Protein AF-B8IVP2-F1 (afdb_monomer)

Organism: Methylobacterium nodulans (strain LMG 21967 / CNCM I-2342 / ORS 2060) (NCBI:txid460265)

Secondary structure (DSSP, 8-state):
-PPPPPHHHHHHHHHHHHHHH----SBS-HHHHHHHHHHHHHHHHTT---HHHHHHHHHHHHHHS--BSS-HHHHHHHHHHHHHHHTTEEE-S-HHHHHHHHHHHHHT-S-HHHHHHHHHHSEEE-

pLDDT: mean 97.11, std 1.97, range [83.75, 98.75]

Foldseek 3Di:
DFDADDLVVLLVQQVVLCVVPNDDWDFPAPVLSVCLRCQLVVVVVVPDPQLLLSLLSNLLSQLASVRTPDCSLVSSLVNSQVRQVSRQKHFQDDPVVSVVVSVCSNVVVDDSVNSSVVRVVGMDGD

Mean predicted aligned error: 2.23 Å

Sequence (126 aa):
MPIWIIKEVVLAVHDEQLAEHGGSSGVRDEGALDSALARPQNKEAYGCTDIMELAAAYAFGVARNHPFIDGNKRTSFVVTLLFLHMNGFVLTAPQSDRVTTWLSIAAGEMDEAAIAAWLRANTRPI

Solvent-accessible surface area (backbone atoms only — not comparable to full-atom values): 6631 Å² total; per-residue (Å²): 132,85,57,78,85,54,69,68,58,53,51,51,46,37,54,52,53,31,74,77,70,54,74,52,81,56,74,64,32,68,68,38,40,53,51,17,66,44,45,27,55,52,42,39,78,73,69,54,80,54,65,42,51,36,33,17,31,34,30,45,25,32,26,62,52,45,19,31,68,40,57,26,56,60,31,15,50,52,54,26,53,49,41,35,44,69,62,48,29,42,79,68,58,55,69,70,55,52,54,53,51,49,49,36,41,49,75,61,78,41,55,49,67,56,40,16,53,51,43,58,76,31,44,44,76,109

Structure (mmCIF, N/CA/C/O backbone):
data_AF-B8IVP2-F1
#
_entry.id   AF-B8IVP2-F1
#
loop_
_atom_site.group_PDB
_atom_site.id
_atom_site.type_symbol
_atom_site.label_atom_id
_atom_site.label_alt_id
_atom_site.label_comp_id
_atom_site.label_asym_id
_atom_site.label_entity_id
_atom_site.label_seq_id
_atom_site.pdbx_PDB_ins_code
_atom_site.Cartn_x
_atom_site.Cartn_y
_atom_site.Cartn_z
_atom_site.occupancy
_atom_site.B_iso_or_equiv
_atom_site.auth_seq_id
_atom_site.auth_comp_id
_atom_site.auth_asym_id
_atom_site.auth_atom_id
_atom_site.pdbx_PDB_model_num
ATOM 1 N N . MET A 1 1 ? -11.072 -7.337 13.088 1.00 83.75 1 MET A N 1
ATOM 2 C CA . MET A 1 1 ? -9.762 -7.755 12.554 1.00 83.75 1 MET A CA 1
ATOM 3 C C . MET A 1 1 ? -9.686 -7.292 11.114 1.00 83.75 1 MET A C 1
ATOM 5 O O . MET A 1 1 ? -10.716 -7.396 10.448 1.00 83.75 1 MET A O 1
ATOM 9 N N . PRO A 1 2 ? -8.546 -6.751 10.661 1.00 94.75 2 PRO A N 1
ATOM 10 C CA . PRO A 1 2 ? -8.395 -6.318 9.280 1.00 94.75 2 PRO A CA 1
ATOM 11 C C . PRO A 1 2 ? -8.546 -7.485 8.302 1.00 94.75 2 PRO A C 1
ATOM 13 O O . PRO A 1 2 ? -8.139 -8.609 8.599 1.00 94.75 2 PRO A O 1
ATOM 16 N N . ILE A 1 3 ? -9.114 -7.216 7.130 1.00 97.50 3 ILE A N 1
ATOM 17 C CA . ILE A 1 3 ? -9.125 -8.168 6.021 1.00 97.50 3 ILE A CA 1
ATOM 18 C C . ILE A 1 3 ? -7.852 -7.952 5.204 1.00 97.50 3 ILE A C 1
ATOM 20 O O . ILE A 1 3 ? -7.622 -6.863 4.675 1.00 97.50 3 ILE A O 1
ATOM 24 N N . TRP A 1 4 ? -7.014 -8.985 5.139 1.00 97.75 4 TRP A N 1
ATOM 25 C CA . TRP A 1 4 ? -5.702 -8.930 4.499 1.00 97.75 4 TRP A CA 1
ATOM 26 C C . TRP A 1 4 ? -5.763 -9.284 3.016 1.00 97.75 4 TRP A C 1
ATOM 28 O O . TRP A 1 4 ? -6.522 -10.162 2.605 1.00 97.75 4 TRP A O 1
ATOM 38 N N . ILE A 1 5 ? -4.909 -8.635 2.224 1.00 97.12 5 ILE A N 1
ATOM 39 C CA . ILE A 1 5 ? -4.716 -8.985 0.816 1.00 97.12 5 ILE A CA 1
ATOM 40 C C . ILE A 1 5 ? -3.693 -10.116 0.739 1.00 97.12 5 ILE A C 1
ATOM 42 O O . ILE A 1 5 ? -2.583 -9.992 1.261 1.00 97.12 5 ILE A O 1
ATOM 46 N N . ILE A 1 6 ? -4.071 -11.210 0.084 1.00 97.12 6 ILE A N 1
ATOM 47 C CA . ILE A 1 6 ? -3.177 -12.340 -0.179 1.00 97.12 6 ILE A CA 1
ATOM 48 C C . ILE A 1 6 ? -2.235 -12.032 -1.347 1.00 97.12 6 ILE A C 1
ATOM 50 O O . ILE A 1 6 ? -2.560 -11.240 -2.235 1.00 97.12 6 ILE A O 1
ATOM 54 N N . LYS A 1 7 ? -1.066 -12.672 -1.361 1.00 97.50 7 LYS A N 1
ATOM 55 C CA . LYS A 1 7 ? -0.009 -12.416 -2.347 1.00 97.50 7 LYS A CA 1
ATOM 56 C C . LYS A 1 7 ? -0.492 -12.606 -3.784 1.00 97.50 7 LYS A C 1
ATOM 58 O O . LYS A 1 7 ? -0.176 -11.792 -4.643 1.00 97.50 7 LYS A O 1
ATOM 63 N N . GLU A 1 8 ? -1.314 -13.617 -4.028 1.00 98.06 8 GLU A N 1
ATOM 64 C CA . GLU A 1 8 ? -1.870 -13.946 -5.341 1.00 98.06 8 GLU A CA 1
ATOM 65 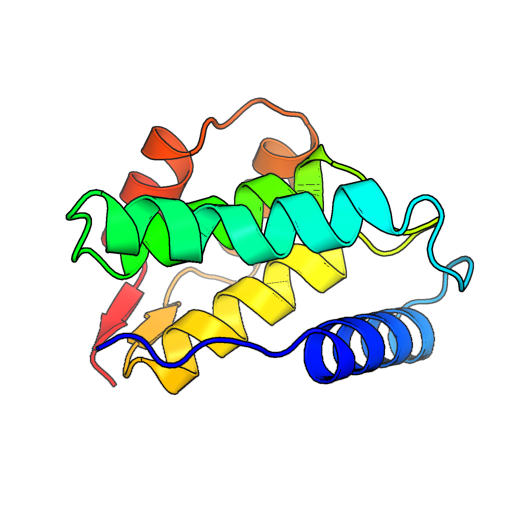C C . GLU A 1 8 ? -2.714 -12.798 -5.904 1.00 98.06 8 GLU A C 1
ATOM 67 O O . GLU A 1 8 ? -2.652 -12.509 -7.095 1.00 98.06 8 GLU A O 1
ATOM 72 N N . VAL A 1 9 ? -3.452 -12.091 -5.043 1.00 98.06 9 VAL A N 1
ATOM 73 C CA . VAL A 1 9 ? -4.222 -10.906 -5.445 1.00 98.06 9 VAL A CA 1
ATOM 74 C C . VAL A 1 9 ? -3.290 -9.750 -5.789 1.00 98.06 9 VAL A C 1
ATOM 76 O O . VAL A 1 9 ? -3.544 -9.028 -6.744 1.00 98.06 9 VAL A O 1
ATOM 79 N N . VAL A 1 10 ? -2.185 -9.582 -5.059 1.00 98.12 10 VAL A N 1
ATOM 80 C CA . VAL A 1 10 ? -1.191 -8.542 -5.367 1.00 98.12 10 VAL A CA 1
ATOM 81 C C . VAL A 1 10 ? -0.505 -8.806 -6.707 1.00 98.12 10 VAL A C 1
ATOM 83 O O . VAL A 1 10 ? -0.302 -7.867 -7.473 1.00 98.12 10 VAL A O 1
ATOM 86 N N . LEU A 1 11 ? -0.192 -10.069 -7.006 1.00 98.12 11 LEU A N 1
ATOM 87 C CA . LEU A 1 11 ? 0.345 -10.482 -8.305 1.00 98.12 11 LEU A CA 1
ATOM 88 C C . LEU A 1 11 ? -0.672 -10.243 -9.429 1.00 98.12 11 LEU A C 1
ATOM 90 O O . LEU A 1 11 ? -0.326 -9.642 -10.439 1.00 98.12 11 LEU A O 1
ATOM 94 N N . ALA A 1 12 ? -1.940 -10.611 -9.225 1.00 97.94 12 ALA A N 1
ATOM 95 C CA . ALA A 1 12 ? -2.995 -10.362 -10.207 1.00 97.94 12 ALA A CA 1
ATOM 96 C C . ALA A 1 12 ? -3.210 -8.860 -10.468 1.00 97.94 12 ALA A C 1
ATOM 98 O O . ALA A 1 12 ? -3.336 -8.442 -11.616 1.00 97.94 12 ALA A O 1
ATOM 99 N N . VAL A 1 13 ? -3.189 -8.036 -9.414 1.00 97.88 13 VAL A N 1
ATOM 100 C CA . VAL A 1 13 ? -3.235 -6.572 -9.534 1.00 97.88 13 VAL A CA 1
ATOM 101 C C . VAL A 1 13 ? -2.035 -6.057 -10.328 1.00 97.88 13 VAL A C 1
ATOM 103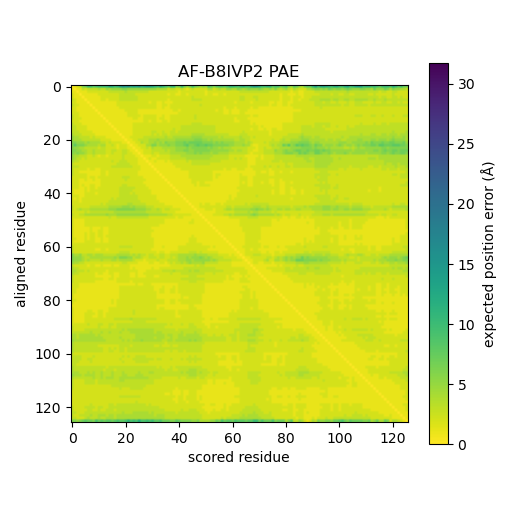 O O . VAL A 1 13 ? -2.199 -5.187 -11.177 1.00 97.88 13 VAL A O 1
ATOM 106 N N . HIS A 1 14 ? -0.829 -6.567 -10.072 1.00 98.25 14 HIS A N 1
ATOM 107 C CA . HIS A 1 14 ? 0.365 -6.176 -10.825 1.00 98.25 14 HIS A CA 1
ATOM 108 C C . HIS A 1 14 ? 0.222 -6.489 -12.318 1.00 98.25 14 HIS A C 1
ATOM 110 O O . HIS A 1 14 ? 0.428 -5.593 -13.141 1.00 98.25 14 HIS A O 1
ATOM 116 N N . ASP A 1 15 ? -0.199 -7.708 -12.654 1.00 97.50 15 ASP A N 1
ATOM 117 C CA . ASP A 1 15 ? -0.410 -8.141 -14.036 1.00 97.50 15 ASP A CA 1
ATOM 118 C C . ASP A 1 15 ? -1.463 -7.277 -14.748 1.00 97.50 15 ASP A C 1
ATOM 120 O O . ASP A 1 15 ? -1.241 -6.831 -15.876 1.00 97.50 15 ASP A O 1
ATOM 124 N N . GLU A 1 16 ? -2.575 -6.960 -14.078 1.00 97.19 16 GLU A N 1
ATOM 125 C CA . GLU A 1 16 ? -3.620 -6.082 -14.618 1.00 97.19 16 GLU A CA 1
ATOM 126 C C . GLU A 1 16 ? -3.096 -4.659 -14.873 1.00 97.19 16 GLU A C 1
ATOM 128 O O . GLU A 1 16 ? -3.315 -4.088 -15.943 1.00 97.19 16 GLU A O 1
ATOM 133 N N . GLN A 1 17 ? -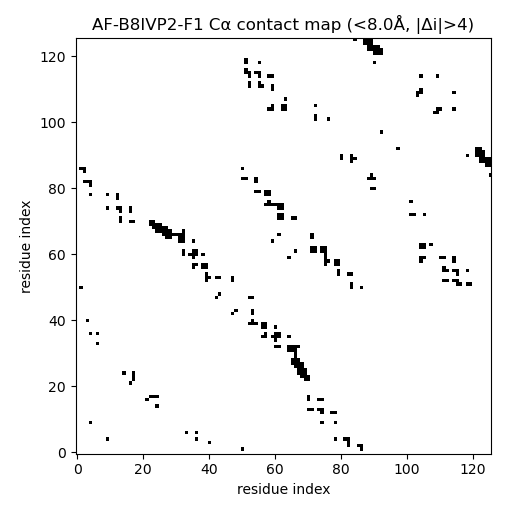2.309 -4.105 -13.944 1.00 97.19 17 GLN A N 1
ATOM 134 C CA . GLN A 1 17 ? -1.706 -2.779 -14.107 1.00 97.19 17 GLN A CA 1
ATOM 135 C C . GLN A 1 17 ? -0.674 -2.713 -15.241 1.00 97.19 17 GLN A C 1
ATOM 137 O O . GLN A 1 17 ? -0.473 -1.643 -15.826 1.00 97.19 17 GLN A O 1
ATOM 142 N N . LEU A 1 18 ? -0.005 -3.822 -15.562 1.00 96.19 18 LEU A N 1
ATOM 143 C CA . LEU A 1 18 ? 0.878 -3.906 -16.724 1.00 96.19 18 LEU A CA 1
ATO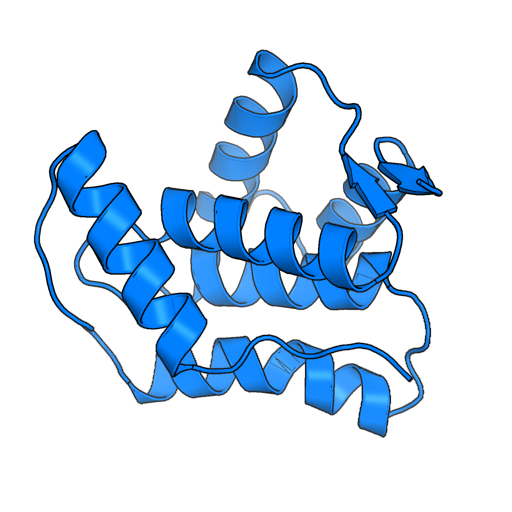M 144 C C . LEU A 1 18 ? 0.103 -4.097 -18.026 1.00 96.19 18 LEU A C 1
ATOM 146 O O . LEU A 1 18 ? 0.471 -3.492 -19.032 1.00 96.19 18 LEU A O 1
ATOM 150 N N . ALA A 1 19 ? -0.970 -4.886 -18.014 1.00 96.00 19 ALA A N 1
ATOM 151 C CA . ALA A 1 19 ? -1.823 -5.076 -19.181 1.00 96.00 19 ALA A CA 1
ATOM 152 C C . ALA A 1 19 ? -2.474 -3.758 -19.636 1.00 96.00 19 ALA A C 1
ATOM 154 O O . ALA A 1 19 ? -2.541 -3.489 -20.834 1.00 96.00 19 ALA A O 1
ATOM 155 N N . GLU A 1 20 ? -2.905 -2.913 -18.694 1.00 95.12 20 GLU A N 1
ATOM 156 C CA . GLU A 1 20 ? -3.588 -1.649 -19.000 1.00 95.12 20 GLU A CA 1
ATOM 157 C C . GLU A 1 20 ? -2.632 -0.522 -19.426 1.00 95.12 20 GLU A C 1
ATOM 159 O O . GLU A 1 20 ? -2.961 0.313 -20.271 1.00 95.12 20 GLU A O 1
ATOM 164 N N . HIS A 1 21 ? -1.436 -0.471 -18.840 1.00 92.88 21 HIS A N 1
ATOM 165 C CA . HIS A 1 21 ? -0.564 0.705 -18.932 1.00 92.88 21 HIS A CA 1
ATOM 166 C C . HIS A 1 21 ? 0.841 0.406 -19.478 1.00 92.88 21 HIS A C 1
ATOM 168 O O . HIS A 1 21 ? 1.661 1.319 -19.593 1.00 92.88 21 HIS A O 1
ATOM 174 N N . GLY A 1 22 ? 1.138 -0.854 -19.796 1.00 92.81 22 GLY A N 1
ATOM 175 C CA . GLY A 1 22 ? 2.451 -1.309 -20.240 1.00 92.81 22 GLY A CA 1
ATOM 176 C C . GLY A 1 22 ? 3.512 -1.335 -19.133 1.00 92.81 22 GLY A C 1
ATOM 177 O O . GLY A 1 22 ? 3.308 -0.877 -18.002 1.00 92.81 22 GLY A O 1
ATOM 178 N N . GLY A 1 23 ? 4.677 -1.875 -19.484 1.00 94.50 23 GLY A N 1
ATOM 179 C CA . GLY A 1 23 ? 5.818 -2.069 -18.589 1.00 94.50 23 GLY A CA 1
ATOM 180 C C . GLY A 1 23 ? 6.349 -3.499 -18.647 1.00 94.50 23 GLY A C 1
ATOM 181 O O . GLY A 1 23 ? 5.796 -4.354 -19.339 1.00 94.50 23 GLY A O 1
ATOM 182 N N . SER A 1 24 ? 7.437 -3.757 -17.927 1.00 95.38 24 SER A N 1
ATOM 183 C CA . SER A 1 24 ? 8.047 -5.089 -17.862 1.00 95.38 24 SER A CA 1
ATOM 184 C C . SER A 1 24 ? 7.401 -5.947 -16.774 1.00 95.38 24 SER A C 1
ATOM 186 O O . SER A 1 24 ? 7.353 -5.550 -15.608 1.00 95.38 24 SER A O 1
ATOM 188 N N . SER A 1 25 ? 6.952 -7.143 -17.153 1.00 93.62 25 SER A N 1
ATOM 189 C CA . SER A 1 25 ? 6.410 -8.151 -16.237 1.00 93.62 25 SER A CA 1
ATOM 190 C C . SER A 1 25 ? 7.483 -8.784 -15.366 1.00 93.62 25 SER A C 1
ATOM 192 O O . SER A 1 25 ? 8.634 -8.907 -15.783 1.00 93.62 25 SER A O 1
ATOM 194 N N . GLY A 1 26 ? 7.070 -9.284 -14.204 1.00 93.06 26 GLY A N 1
ATOM 195 C CA . GLY A 1 26 ? 7.899 -10.118 -13.345 1.00 93.06 26 GLY A CA 1
ATOM 196 C C . GLY A 1 26 ? 8.169 -9.515 -11.972 1.00 93.06 26 GLY A C 1
ATOM 197 O O . GLY A 1 26 ? 8.306 -8.299 -11.792 1.00 93.06 26 GLY A O 1
ATOM 198 N N . VAL A 1 27 ? 8.283 -10.416 -11.002 1.00 96.56 27 VAL A N 1
ATOM 199 C CA . VAL A 1 27 ? 8.784 -10.121 -9.665 1.00 96.56 27 VAL A CA 1
ATOM 200 C C . VAL A 1 27 ? 10.307 -10.029 -9.749 1.00 96.56 27 VAL A C 1
ATOM 202 O O . VAL A 1 27 ? 10.979 -10.953 -10.200 1.00 96.56 27 VAL A O 1
ATOM 205 N N . ARG A 1 28 ? 10.853 -8.881 -9.351 1.00 96.94 28 ARG A N 1
ATOM 206 C CA . ARG A 1 28 ? 12.295 -8.640 -9.235 1.00 96.94 28 ARG A CA 1
ATOM 207 C C . ARG A 1 28 ? 12.857 -9.321 -7.992 1.00 96.94 28 ARG A C 1
ATOM 209 O O . ARG A 1 28 ? 13.952 -9.870 -8.043 1.00 96.94 28 ARG A O 1
ATOM 216 N N . ASP A 1 29 ? 12.128 -9.228 -6.883 1.00 97.31 29 ASP A N 1
ATOM 217 C CA . ASP A 1 29 ? 12.542 -9.734 -5.578 1.00 97.31 29 ASP A CA 1
ATOM 218 C C . ASP A 1 29 ? 11.316 -10.211 -4.783 1.00 97.31 29 ASP A C 1
ATOM 220 O O . ASP A 1 29 ? 10.502 -9.417 -4.306 1.00 97.31 29 ASP A O 1
ATOM 224 N N . GLU A 1 30 ? 11.191 -11.533 -4.656 1.00 96.69 30 GLU A N 1
ATOM 225 C CA . GLU A 1 30 ? 10.117 -12.196 -3.908 1.00 96.69 30 GLU A CA 1
ATOM 226 C C . GLU A 1 30 ? 10.174 -11.876 -2.410 1.00 96.69 30 GLU A C 1
ATOM 228 O O . GLU A 1 30 ? 9.140 -11.648 -1.783 1.00 96.69 30 GLU A O 1
ATOM 233 N N . GLY A 1 31 ? 11.377 -11.781 -1.836 1.00 97.50 31 GLY A N 1
ATOM 234 C CA . GLY A 1 31 ? 11.554 -11.445 -0.425 1.00 97.50 31 GLY A CA 1
ATOM 235 C C . GLY A 1 31 ? 11.153 -10.000 -0.131 1.00 97.50 31 GLY A C 1
ATOM 236 O O . GLY A 1 31 ? 10.559 -9.712 0.910 1.00 97.50 31 GLY A O 1
ATOM 237 N N . ALA A 1 32 ? 11.413 -9.087 -1.069 1.00 97.06 32 ALA A N 1
ATOM 238 C CA . ALA A 1 32 ? 10.941 -7.706 -0.995 1.00 97.06 32 ALA A CA 1
ATOM 239 C C . ALA A 1 32 ? 9.406 -7.616 -1.020 1.00 97.06 32 ALA A C 1
ATOM 241 O O . ALA A 1 32 ? 8.838 -6.782 -0.302 1.00 97.06 32 ALA A O 1
ATOM 242 N N . LEU A 1 33 ? 8.745 -8.473 -1.810 1.00 97.88 33 LEU A N 1
ATOM 243 C CA . LEU A 1 33 ? 7.286 -8.556 -1.873 1.00 97.88 33 LEU A CA 1
ATOM 244 C C . LEU A 1 33 ? 6.727 -9.106 -0.563 1.00 97.88 33 LEU A C 1
ATOM 246 O O . LEU A 1 33 ? 5.903 -8.450 0.068 1.00 97.88 33 LEU A O 1
ATOM 250 N N . ASP A 1 34 ? 7.230 -10.250 -0.108 1.00 97.94 34 ASP A N 1
ATOM 251 C CA . ASP A 1 34 ? 6.781 -10.887 1.132 1.00 97.94 34 ASP A CA 1
ATOM 252 C C . ASP A 1 34 ? 6.977 -9.960 2.340 1.00 97.94 34 ASP A C 1
ATOM 254 O O . ASP A 1 34 ? 6.078 -9.799 3.165 1.00 97.94 34 ASP A O 1
ATOM 258 N N . SER A 1 35 ? 8.110 -9.254 2.396 1.00 97.69 35 SER A N 1
ATOM 259 C CA . SER A 1 35 ? 8.386 -8.234 3.412 1.00 97.69 35 SER A CA 1
ATOM 260 C C . SER A 1 35 ? 7.381 -7.077 3.372 1.00 97.69 35 SER A C 1
ATOM 262 O O . SER A 1 35 ? 6.911 -6.626 4.420 1.00 97.69 35 SER A O 1
ATOM 264 N N . ALA A 1 36 ? 7.001 -6.608 2.178 1.00 97.31 36 ALA A N 1
ATOM 265 C CA . ALA A 1 36 ? 5.999 -5.555 2.030 1.00 97.31 36 ALA A CA 1
ATOM 266 C C . ALA A 1 36 ? 4.611 -6.001 2.520 1.00 97.31 36 ALA A C 1
ATOM 268 O O . ALA A 1 36 ? 3.929 -5.221 3.184 1.00 97.31 36 ALA A O 1
ATOM 269 N N . LEU A 1 37 ? 4.209 -7.246 2.236 1.00 97.94 37 LEU A N 1
ATOM 270 C CA . LEU A 1 37 ? 2.901 -7.783 2.632 1.00 97.94 37 LEU A CA 1
ATOM 271 C C . LEU A 1 37 ? 2.826 -8.143 4.120 1.00 97.94 37 LEU A C 1
ATOM 273 O O . LEU A 1 37 ? 1.785 -7.947 4.747 1.00 97.94 37 LEU A O 1
ATOM 277 N N . ALA A 1 38 ? 3.931 -8.611 4.701 1.00 97.94 38 ALA A N 1
ATOM 278 C CA . ALA A 1 38 ? 4.022 -8.905 6.127 1.00 97.94 38 ALA A CA 1
ATOM 279 C C . ALA A 1 38 ? 4.080 -7.633 6.990 1.00 97.94 38 ALA A C 1
ATOM 281 O O . ALA A 1 38 ? 3.693 -7.660 8.155 1.00 97.94 38 ALA A O 1
ATOM 282 N N . ARG A 1 39 ? 4.545 -6.500 6.444 1.00 97.69 39 ARG A N 1
ATOM 283 C CA . ARG A 1 39 ? 4.706 -5.237 7.187 1.00 97.69 39 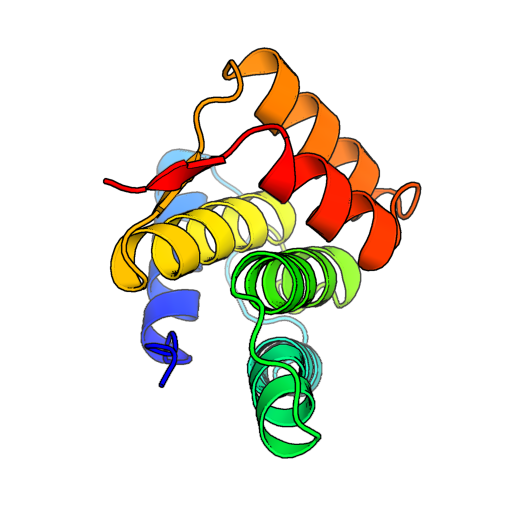ARG A CA 1
ATOM 284 C C . ARG A 1 39 ? 3.441 -4.792 7.945 1.00 97.69 39 ARG A C 1
ATOM 286 O O . ARG A 1 39 ? 3.553 -4.579 9.153 1.00 97.69 39 ARG A O 1
ATOM 293 N N . PRO A 1 40 ? 2.258 -4.651 7.317 1.00 97.94 40 PRO A N 1
ATOM 294 C CA . PRO A 1 40 ? 1.038 -4.290 8.041 1.00 97.94 40 PRO A CA 1
ATOM 295 C C . PRO A 1 40 ? 0.575 -5.384 9.015 1.00 97.94 40 PRO A C 1
ATOM 297 O O . PRO A 1 40 ? 0.154 -5.064 10.122 1.00 97.94 40 PRO A O 1
ATOM 300 N N . GLN A 1 41 ? 0.715 -6.664 8.665 1.00 98.12 41 GLN A N 1
ATOM 301 C CA . GLN A 1 41 ? 0.345 -7.773 9.557 1.00 98.12 41 GLN A CA 1
ATOM 302 C C . GLN A 1 41 ? 1.182 -7.765 10.841 1.00 98.12 41 GLN A C 1
ATOM 304 O O . GLN A 1 41 ? 0.649 -7.900 11.937 1.00 98.12 41 GLN A O 1
ATOM 309 N N . ASN A 1 42 ? 2.486 -7.511 10.718 1.00 98.00 42 ASN A N 1
ATOM 310 C CA . ASN A 1 42 ? 3.373 -7.359 11.863 1.00 98.00 42 ASN A CA 1
ATOM 311 C C . ASN A 1 42 ? 2.937 -6.182 12.741 1.00 98.00 42 ASN A C 1
ATOM 313 O O . ASN A 1 42 ? 2.875 -6.327 13.957 1.00 98.00 42 ASN A O 1
ATOM 317 N N . LYS A 1 43 ? 2.593 -5.026 12.156 1.00 98.00 43 LYS A N 1
ATOM 318 C CA . LYS A 1 43 ? 2.087 -3.884 12.936 1.00 98.00 43 LYS A CA 1
ATOM 319 C C . LYS A 1 43 ? 0.838 -4.238 13.739 1.00 98.00 43 LYS A C 1
ATOM 321 O O . LYS A 1 43 ? 0.751 -3.850 14.901 1.00 98.00 43 LYS A O 1
ATOM 326 N N . GLU A 1 44 ? -0.101 -4.962 13.138 1.00 98.12 44 GLU A N 1
ATOM 327 C CA . GLU A 1 44 ? -1.316 -5.408 13.825 1.00 98.12 44 GLU A CA 1
ATOM 328 C C . GLU A 1 44 ? -1.005 -6.392 14.957 1.00 98.12 44 GLU A C 1
ATOM 330 O O . GLU A 1 44 ? -1.465 -6.184 16.080 1.00 98.12 44 GLU A O 1
ATOM 335 N N . ALA A 1 45 ? -0.106 -7.352 14.722 1.00 97.44 45 ALA A N 1
ATOM 336 C CA . ALA A 1 45 ? 0.372 -8.275 15.751 1.00 97.44 45 ALA A CA 1
ATOM 337 C C . ALA A 1 45 ? 1.067 -7.561 16.931 1.00 97.44 45 ALA A C 1
ATOM 339 O O . ALA A 1 45 ? 1.018 -8.042 18.063 1.00 97.44 45 ALA A O 1
ATOM 340 N N . TYR A 1 46 ? 1.679 -6.396 16.687 1.00 97.12 46 TYR A N 1
ATOM 341 C CA . TYR A 1 46 ? 2.251 -5.519 17.718 1.00 97.12 46 TYR A CA 1
ATOM 342 C C . TYR A 1 46 ? 1.251 -4.498 18.302 1.00 97.12 46 TYR A C 1
ATOM 344 O O . TYR A 1 46 ? 1.648 -3.637 19.087 1.00 97.12 46 TYR A O 1
ATOM 352 N N . GLY A 1 47 ? -0.042 -4.599 17.974 1.00 97.12 47 GLY A N 1
ATOM 353 C CA . GLY A 1 47 ? -1.127 -3.836 18.601 1.00 97.12 47 GLY A CA 1
ATOM 354 C C . GLY A 1 47 ? -1.666 -2.649 17.798 1.00 97.12 47 GLY A C 1
ATOM 355 O O . GLY A 1 47 ? -2.522 -1.921 18.303 1.00 97.12 47 GLY A O 1
ATOM 356 N N . CYS A 1 48 ? -1.211 -2.426 16.561 1.00 97.31 48 CYS A N 1
ATOM 357 C CA . CYS A 1 48 ? -1.793 -1.398 15.695 1.00 97.31 48 CYS A CA 1
ATOM 358 C C . CYS A 1 48 ? -3.195 -1.820 15.228 1.00 97.31 48 CYS A C 1
ATOM 360 O O . CYS A 1 48 ? -3.364 -2.846 14.576 1.00 97.31 48 CYS A O 1
ATOM 362 N N . THR A 1 49 ? -4.206 -1.005 15.526 1.00 96.50 49 THR A N 1
ATOM 363 C CA . THR A 1 49 ? -5.604 -1.254 15.122 1.00 96.50 49 THR A CA 1
ATOM 364 C C . THR A 1 49 ? -6.126 -0.240 14.101 1.00 96.50 49 THR A C 1
ATOM 366 O O . THR A 1 49 ? -7.271 -0.339 13.661 1.00 96.50 49 THR A O 1
ATOM 369 N N . ASP A 1 50 ? -5.297 0.727 13.698 1.00 97.75 50 ASP A N 1
ATOM 370 C CA . ASP A 1 50 ? -5.680 1.787 12.770 1.00 97.75 50 ASP A CA 1
ATOM 371 C C . ASP A 1 50 ? -5.523 1.332 11.310 1.00 97.75 50 ASP A C 1
ATOM 373 O O . ASP A 1 50 ? -4.415 1.150 10.803 1.00 97.75 50 ASP A O 1
ATOM 377 N N . ILE A 1 51 ? -6.650 1.205 10.605 1.00 98.50 51 ILE A N 1
ATOM 378 C CA . ILE A 1 51 ? -6.691 0.820 9.189 1.00 98.50 51 ILE A CA 1
ATOM 379 C C . ILE A 1 51 ? -5.869 1.769 8.304 1.00 98.50 51 ILE A C 1
ATOM 381 O O . ILE A 1 51 ? -5.262 1.307 7.341 1.00 98.50 51 ILE A O 1
ATOM 385 N N . MET A 1 52 ? -5.783 3.063 8.624 1.00 98.62 52 MET A N 1
ATOM 386 C CA . MET A 1 52 ? -4.994 4.020 7.839 1.00 98.62 52 MET A CA 1
ATOM 387 C C . MET A 1 52 ? -3.494 3.775 7.992 1.00 98.62 52 MET A C 1
ATOM 389 O O . MET A 1 52 ? -2.750 3.915 7.023 1.00 98.62 52 MET A O 1
ATOM 393 N N . GLU A 1 53 ? -3.039 3.365 9.177 1.00 98.69 53 GLU A N 1
ATOM 394 C CA . GLU A 1 53 ? -1.636 2.996 9.393 1.00 98.69 53 GLU A CA 1
ATOM 395 C C . GLU A 1 53 ? -1.272 1.681 8.701 1.00 98.69 53 GLU A C 1
ATOM 397 O O . GLU A 1 53 ? -0.187 1.556 8.129 1.00 98.69 53 GLU A O 1
ATOM 402 N N . LEU A 1 54 ? -2.185 0.710 8.707 1.00 98.75 54 LEU A N 1
ATOM 403 C CA . LEU A 1 54 ? -2.000 -0.563 8.013 1.00 98.75 54 LEU A CA 1
ATOM 404 C C . LEU A 1 54 ? -2.009 -0.377 6.486 1.00 98.75 54 LEU A C 1
ATOM 406 O O . LEU A 1 54 ? -1.154 -0.919 5.785 1.00 98.75 54 LEU A O 1
ATOM 410 N N . ALA A 1 55 ? -2.910 0.460 5.970 1.00 98.62 55 ALA A N 1
ATOM 411 C CA . ALA A 1 55 ? -2.948 0.846 4.562 1.00 98.62 55 ALA A CA 1
ATOM 412 C C . ALA A 1 55 ? -1.665 1.585 4.145 1.00 98.62 55 ALA A C 1
ATOM 414 O O . ALA A 1 55 ? -1.085 1.290 3.100 1.00 98.62 55 ALA A O 1
ATOM 415 N N . ALA A 1 56 ? -1.175 2.500 4.987 1.00 98.69 56 ALA A N 1
ATOM 416 C CA . ALA A 1 56 ? 0.082 3.204 4.757 1.00 98.69 56 ALA A CA 1
ATOM 417 C C . ALA A 1 56 ? 1.289 2.258 4.707 1.00 98.69 56 ALA A C 1
ATOM 419 O O . ALA A 1 56 ? 2.177 2.445 3.875 1.00 98.69 56 ALA A O 1
ATOM 420 N N . ALA A 1 57 ? 1.310 1.220 5.547 1.00 98.44 57 ALA A N 1
ATOM 421 C CA . ALA A 1 57 ? 2.365 0.212 5.532 1.00 98.44 57 ALA A CA 1
ATOM 422 C C . ALA A 1 57 ? 2.381 -0.601 4.224 1.00 98.44 57 ALA A C 1
ATOM 424 O O . ALA A 1 57 ? 3.465 -0.845 3.687 1.00 98.44 57 ALA A O 1
ATOM 425 N N . TYR A 1 58 ? 1.211 -0.956 3.671 1.00 98.31 58 TYR A N 1
ATOM 426 C CA . TYR A 1 58 ? 1.119 -1.538 2.323 1.00 98.31 58 TYR A CA 1
ATOM 427 C C . TYR A 1 58 ? 1.642 -0.572 1.256 1.00 98.31 58 TYR A C 1
ATOM 429 O O . TYR A 1 58 ? 2.512 -0.945 0.464 1.00 98.31 58 TYR A O 1
ATOM 437 N N . ALA A 1 59 ? 1.146 0.672 1.256 1.00 98.19 59 ALA A N 1
ATOM 438 C CA . ALA A 1 59 ? 1.525 1.689 0.279 1.00 98.19 59 ALA A CA 1
ATOM 439 C C . ALA A 1 59 ? 3.047 1.879 0.241 1.00 98.19 59 ALA A C 1
ATOM 441 O O . ALA A 1 59 ? 3.668 1.764 -0.821 1.00 98.19 59 ALA A O 1
ATOM 442 N N . PHE A 1 60 ? 3.644 2.094 1.415 1.00 98.06 60 PHE A N 1
ATOM 443 C CA . PHE A 1 60 ? 5.078 2.272 1.588 1.00 98.06 60 PHE A CA 1
ATOM 444 C C . PHE A 1 60 ? 5.854 1.026 1.161 1.00 98.06 60 PHE A C 1
ATOM 446 O O . PHE A 1 60 ? 6.744 1.129 0.322 1.00 98.06 60 PHE A O 1
ATOM 453 N N . GLY A 1 61 ? 5.501 -0.152 1.685 1.00 96.56 61 GLY A N 1
ATOM 454 C CA . GLY A 1 61 ? 6.222 -1.396 1.416 1.00 96.56 61 GLY A CA 1
ATOM 455 C C . GLY A 1 61 ? 6.267 -1.735 -0.073 1.00 96.56 61 GLY A C 1
ATOM 456 O O . GLY A 1 61 ? 7.344 -1.941 -0.626 1.00 96.56 61 GLY A O 1
ATOM 457 N N . VAL A 1 62 ? 5.117 -1.727 -0.752 1.00 97.12 62 VAL A N 1
ATOM 458 C CA . VAL A 1 62 ? 5.049 -2.093 -2.176 1.00 97.12 62 VAL A CA 1
ATOM 459 C C . VAL A 1 62 ? 5.691 -1.020 -3.062 1.00 97.12 62 VAL A C 1
ATOM 461 O O . VAL A 1 62 ? 6.357 -1.350 -4.042 1.00 97.12 62 VAL A O 1
ATOM 464 N N . ALA A 1 63 ? 5.547 0.267 -2.728 1.00 96.25 63 ALA A N 1
ATOM 465 C CA . ALA A 1 63 ? 6.140 1.336 -3.532 1.00 96.25 63 ALA A CA 1
ATOM 466 C C . ALA A 1 63 ? 7.665 1.436 -3.363 1.00 96.25 63 ALA A C 1
ATOM 468 O O . ALA A 1 63 ? 8.353 1.702 -4.348 1.00 96.25 63 ALA A O 1
ATOM 469 N N . ARG A 1 64 ? 8.185 1.245 -2.140 1.00 93.56 64 ARG A N 1
ATOM 470 C CA . ARG A 1 64 ? 9.592 1.506 -1.775 1.00 93.56 64 ARG A CA 1
ATOM 471 C C . ARG A 1 64 ? 10.487 0.278 -1.793 1.00 93.56 64 ARG A C 1
ATOM 473 O O . ARG A 1 64 ? 11.679 0.428 -2.043 1.00 93.56 64 ARG A O 1
ATOM 480 N N . ASN A 1 65 ? 9.958 -0.921 -1.553 1.00 91.94 65 ASN A N 1
ATOM 481 C CA . ASN A 1 65 ? 10.781 -2.134 -1.621 1.00 91.94 65 ASN A CA 1
ATOM 482 C C . ASN A 1 65 ? 11.059 -2.552 -3.075 1.00 91.94 65 ASN A C 1
ATOM 484 O O . ASN A 1 65 ? 11.932 -3.381 -3.327 1.00 91.94 65 ASN A O 1
ATOM 488 N N . HIS A 1 66 ? 10.335 -1.965 -4.036 1.00 89.94 66 HIS A N 1
ATOM 489 C CA . HIS A 1 66 ? 10.432 -2.268 -5.462 1.00 89.94 66 HIS A CA 1
ATOM 490 C C . HIS A 1 66 ? 10.420 -3.785 -5.759 1.00 89.94 66 HIS A C 1
ATOM 492 O O . HIS A 1 66 ? 11.361 -4.291 -6.377 1.00 89.94 66 HIS A O 1
ATOM 498 N N . PRO A 1 67 ? 9.414 -4.547 -5.289 1.00 95.38 67 PRO A N 1
ATOM 499 C CA . PRO A 1 67 ? 9.365 -5.993 -5.501 1.00 95.38 67 PRO A CA 1
ATOM 500 C C . PRO A 1 67 ? 9.249 -6.407 -6.970 1.00 95.38 67 PRO A C 1
ATOM 502 O O . PRO A 1 67 ? 9.684 -7.496 -7.323 1.00 95.38 67 PRO A O 1
ATOM 505 N N . PHE A 1 68 ? 8.706 -5.556 -7.839 1.00 97.81 68 PHE A N 1
ATOM 506 C CA . PHE A 1 68 ? 8.497 -5.842 -9.260 1.00 97.81 68 PHE A CA 1
ATOM 507 C C . PHE A 1 68 ? 9.541 -5.166 -10.151 1.00 97.81 68 PHE A C 1
ATOM 509 O O . PHE A 1 68 ? 10.122 -4.144 -9.771 1.00 97.81 68 PHE A O 1
ATOM 516 N N . ILE A 1 69 ? 9.744 -5.701 -11.359 1.00 96.69 69 ILE A N 1
ATOM 517 C CA . ILE A 1 69 ? 10.632 -5.097 -12.369 1.00 96.69 69 ILE A CA 1
ATOM 518 C C . ILE A 1 69 ? 10.114 -3.710 -12.779 1.00 96.69 69 ILE A C 1
ATOM 520 O O . ILE A 1 69 ? 10.872 -2.742 -12.805 1.00 96.69 69 ILE A O 1
ATOM 524 N N . ASP A 1 70 ? 8.812 -3.601 -13.031 1.00 95.44 70 ASP A N 1
ATOM 525 C CA . ASP A 1 70 ? 8.090 -2.346 -13.239 1.00 95.44 70 ASP A CA 1
ATOM 526 C C . ASP A 1 70 ? 6.700 -2.441 -12.582 1.00 95.44 70 ASP A C 1
ATOM 528 O O . ASP A 1 70 ? 6.298 -3.493 -12.097 1.00 95.44 70 ASP A O 1
ATOM 532 N N . GLY A 1 71 ? 5.954 -1.342 -12.506 1.00 96.38 71 GLY A N 1
ATOM 533 C CA . GLY A 1 71 ? 4.574 -1.334 -12.016 1.00 96.38 71 GLY A CA 1
ATOM 534 C C . GLY A 1 71 ? 4.429 -1.160 -10.502 1.00 96.38 71 GLY A C 1
ATOM 535 O O . GLY A 1 71 ? 3.305 -1.033 -10.027 1.00 96.38 71 GLY A O 1
ATOM 536 N N . ASN A 1 72 ? 5.526 -1.050 -9.742 1.00 97.31 72 ASN A N 1
ATOM 537 C CA . ASN A 1 72 ? 5.509 -0.928 -8.271 1.00 97.31 72 ASN A CA 1
ATOM 538 C C . ASN A 1 72 ? 4.575 0.179 -7.750 1.00 97.31 72 ASN A C 1
ATOM 540 O O . ASN A 1 72 ? 3.773 -0.054 -6.852 1.00 97.31 72 ASN A O 1
ATOM 544 N N . LYS A 1 73 ? 4.633 1.380 -8.343 1.00 96.25 73 LYS A N 1
ATOM 545 C CA . LYS A 1 73 ? 3.795 2.523 -7.932 1.00 96.25 73 LYS A CA 1
ATOM 546 C C . LYS A 1 73 ? 2.304 2.254 -8.148 1.00 96.25 73 LYS A C 1
ATOM 548 O O . LYS A 1 73 ? 1.501 2.483 -7.253 1.00 96.25 73 LYS A O 1
ATOM 553 N N . ARG A 1 74 ? 1.961 1.745 -9.334 1.00 96.88 74 ARG A N 1
ATOM 554 C CA . ARG A 1 74 ? 0.586 1.424 -9.746 1.00 96.88 74 ARG A CA 1
ATOM 555 C C . ARG A 1 74 ? 0.013 0.295 -8.891 1.00 96.88 74 ARG A C 1
ATOM 557 O O . ARG A 1 74 ? -1.063 0.432 -8.324 1.00 96.88 74 ARG A O 1
ATOM 564 N N . THR A 1 75 ? 0.802 -0.756 -8.692 1.00 98.12 75 THR A N 1
ATOM 565 C CA . THR A 1 75 ? 0.445 -1.895 -7.836 1.00 98.12 75 THR A CA 1
ATOM 566 C C . THR A 1 75 ? 0.244 -1.453 -6.391 1.00 98.12 75 THR A C 1
ATOM 568 O O . THR A 1 75 ? -0.791 -1.741 -5.808 1.00 98.12 75 THR A O 1
ATOM 571 N N . SER A 1 76 ? 1.180 -0.682 -5.826 1.00 98.19 76 SER A N 1
ATOM 572 C CA . SER A 1 76 ? 1.057 -0.115 -4.475 1.00 98.19 76 SER A CA 1
ATOM 573 C C . SER A 1 76 ? -0.239 0.682 -4.303 1.00 98.19 76 SER A C 1
ATOM 575 O O . SER A 1 76 ? -0.935 0.530 -3.296 1.00 98.19 76 SER A O 1
ATOM 577 N N . PHE A 1 77 ? -0.589 1.501 -5.297 1.00 98.31 77 PHE A N 1
ATOM 578 C CA . PHE A 1 77 ? -1.805 2.304 -5.272 1.00 98.31 77 PHE A CA 1
ATOM 579 C C . PHE A 1 77 ? -3.058 1.435 -5.231 1.00 98.31 77 PHE A C 1
ATOM 581 O O . PHE A 1 77 ? -3.862 1.564 -4.308 1.00 98.31 77 PHE A O 1
ATOM 588 N N . VAL A 1 78 ? -3.193 0.505 -6.176 1.00 98.31 78 VAL A N 1
ATOM 589 C CA . VAL A 1 78 ? -4.371 -0.365 -6.264 1.00 98.31 78 VAL A CA 1
ATOM 590 C C . VAL A 1 78 ? -4.482 -1.291 -5.052 1.00 98.31 78 VAL A C 1
ATOM 592 O O . VAL A 1 78 ? -5.567 -1.416 -4.491 1.00 98.31 78 VAL A O 1
ATOM 595 N N . VAL A 1 79 ? -3.374 -1.864 -4.573 1.00 98.44 79 VAL A N 1
ATOM 596 C CA . VAL A 1 79 ? -3.342 -2.682 -3.346 1.00 98.44 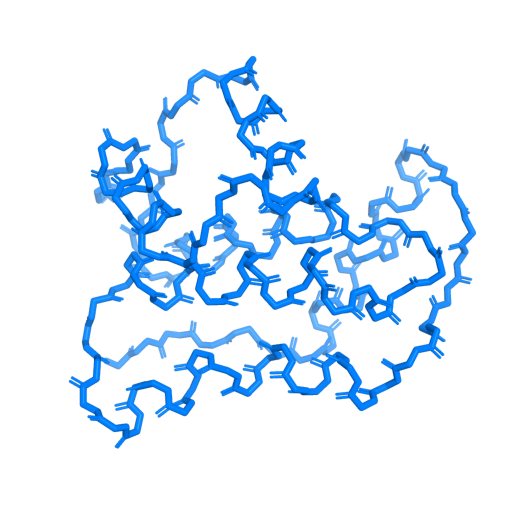79 VAL A CA 1
ATOM 597 C C . VAL A 1 79 ? -3.819 -1.878 -2.138 1.00 98.44 79 VAL A C 1
ATOM 599 O O . VAL A 1 79 ? -4.615 -2.370 -1.343 1.00 98.44 79 VAL A O 1
ATOM 602 N N . THR A 1 80 ? -3.396 -0.620 -2.011 1.00 98.56 80 THR A N 1
ATOM 603 C CA . THR A 1 80 ? -3.831 0.234 -0.897 1.00 98.56 80 THR A CA 1
ATOM 604 C C . THR A 1 80 ? -5.323 0.551 -0.983 1.00 98.56 80 THR A C 1
ATOM 606 O O . THR A 1 80 ? -6.027 0.460 0.022 1.00 98.56 80 THR A O 1
ATOM 609 N N . LEU A 1 81 ? -5.835 0.872 -2.177 1.00 98.44 81 LEU A N 1
ATOM 610 C CA . LEU A 1 81 ? -7.269 1.095 -2.392 1.00 98.44 81 LEU A CA 1
ATOM 611 C C . LEU A 1 81 ? -8.097 -0.153 -2.081 1.00 98.44 81 LEU A C 1
ATOM 613 O O . LEU A 1 81 ? -9.128 -0.052 -1.418 1.00 98.44 81 LEU A O 1
ATOM 617 N N . LEU A 1 82 ? -7.636 -1.317 -2.536 1.00 98.38 82 LEU A N 1
ATOM 618 C CA . LEU A 1 82 ? -8.299 -2.590 -2.297 1.00 98.38 82 LEU A CA 1
ATOM 619 C C . LEU A 1 82 ? -8.350 -2.905 -0.799 1.00 98.38 82 LEU A C 1
ATOM 621 O O . LEU A 1 82 ? -9.411 -3.259 -0.290 1.00 98.38 82 LEU A O 1
ATOM 625 N N . PHE A 1 83 ? -7.245 -2.701 -0.078 1.00 98.75 83 PHE A N 1
ATOM 626 C CA . PHE A 1 83 ? -7.188 -2.935 1.364 1.00 98.75 83 PHE A CA 1
ATOM 627 C C . PHE A 1 83 ? -8.170 -2.025 2.105 1.00 98.75 83 PHE A C 1
ATOM 629 O O . PHE A 1 83 ? -8.935 -2.504 2.940 1.00 98.75 83 PHE A O 1
ATOM 636 N N . LEU A 1 84 ? -8.200 -0.729 1.775 1.00 98.69 84 LEU A N 1
ATOM 637 C CA . LEU A 1 84 ? -9.169 0.207 2.352 1.00 98.69 84 LEU A CA 1
ATOM 638 C C . LEU A 1 84 ? -10.606 -0.255 2.088 1.00 98.69 84 LEU A C 1
ATOM 640 O O . LEU A 1 84 ? -11.401 -0.334 3.023 1.00 98.69 84 LEU A O 1
ATOM 644 N N . HIS A 1 85 ? -10.917 -0.626 0.846 1.00 98.50 85 HIS A N 1
ATOM 645 C CA . HIS A 1 85 ? -12.258 -1.049 0.452 1.00 98.50 85 HIS A CA 1
ATOM 646 C C . HIS A 1 85 ? -12.720 -2.306 1.194 1.00 98.50 85 HIS A C 1
ATOM 648 O O . HIS A 1 85 ? -13.807 -2.319 1.770 1.00 98.50 85 HIS A O 1
ATOM 654 N N . MET A 1 86 ? -11.868 -3.333 1.257 1.00 98.19 86 MET A N 1
ATOM 655 C CA . MET A 1 86 ? -12.138 -4.567 2.002 1.00 98.19 86 MET A CA 1
ATOM 656 C C . MET A 1 86 ? -12.357 -4.309 3.499 1.00 98.19 86 MET A C 1
ATOM 658 O O . MET A 1 86 ? -13.041 -5.080 4.163 1.00 98.19 86 MET A O 1
ATOM 662 N N . ASN A 1 87 ? -11.808 -3.215 4.029 1.00 98.50 87 ASN A N 1
ATOM 663 C CA . ASN A 1 87 ? -11.947 -2.815 5.426 1.00 98.50 87 ASN A CA 1
ATOM 664 C C . ASN A 1 87 ? -13.000 -1.712 5.646 1.00 98.50 87 ASN A C 1
ATOM 666 O O . ASN A 1 87 ? -13.040 -1.119 6.721 1.00 98.50 87 ASN A O 1
ATOM 670 N N . GLY A 1 88 ? -13.877 -1.457 4.666 1.00 98.31 88 GLY A N 1
ATOM 671 C CA . GLY A 1 88 ? -15.027 -0.560 4.819 1.00 98.31 88 GLY A CA 1
ATOM 672 C C . GLY A 1 88 ? -14.721 0.921 4.596 1.00 98.31 88 GLY A C 1
ATOM 673 O O . GLY A 1 88 ? -15.460 1.775 5.079 1.00 98.31 88 GLY A O 1
ATOM 674 N N . PHE A 1 89 ? -13.648 1.239 3.872 1.00 98.69 89 PHE A N 1
ATOM 675 C CA . PHE A 1 89 ? -13.208 2.607 3.613 1.00 98.69 89 PHE A CA 1
ATOM 676 C C . PHE A 1 89 ? -13.068 2.907 2.120 1.00 98.69 89 PHE A C 1
ATOM 678 O O . PHE A 1 89 ? -12.735 2.045 1.311 1.00 98.69 89 PHE A O 1
ATOM 685 N N . VAL A 1 90 ? -13.274 4.168 1.747 1.00 98.25 90 VAL A N 1
ATOM 686 C CA . VAL A 1 90 ? -13.079 4.654 0.378 1.00 98.25 90 VAL A CA 1
ATOM 687 C C . VAL A 1 90 ? -12.237 5.924 0.368 1.00 98.25 90 VAL A C 1
ATOM 689 O O . VAL A 1 90 ? -12.501 6.867 1.117 1.00 98.25 90 VAL A O 1
ATOM 692 N N . LEU A 1 91 ? -11.228 5.955 -0.506 1.00 98.31 91 LEU A N 1
ATOM 693 C CA . LEU A 1 91 ? -10.395 7.133 -0.727 1.00 98.31 91 LEU A CA 1
ATOM 694 C C . LEU A 1 91 ? -11.173 8.181 -1.539 1.00 98.31 91 LEU A C 1
ATOM 696 O O . LEU A 1 91 ? -11.628 7.912 -2.654 1.00 98.31 91 LEU A O 1
ATOM 700 N N . THR A 1 92 ? -11.300 9.388 -0.996 1.00 98.19 92 THR A N 1
ATOM 701 C CA . THR A 1 92 ? -12.080 10.507 -1.545 1.00 98.19 92 THR A CA 1
ATOM 702 C C . THR A 1 92 ? -11.233 11.612 -2.166 1.00 98.19 92 THR A C 1
ATOM 704 O O . THR A 1 92 ? -11.803 12.499 -2.794 1.00 98.19 92 THR A O 1
ATOM 707 N N . ALA A 1 93 ? -9.901 11.563 -2.045 1.00 97.81 93 ALA A N 1
ATOM 708 C CA . ALA A 1 93 ? -9.012 12.524 -2.706 1.00 97.81 93 ALA A CA 1
ATOM 709 C C . ALA A 1 93 ? -9.303 12.617 -4.221 1.00 97.81 93 ALA A C 1
ATOM 711 O O . ALA A 1 93 ? -9.597 11.586 -4.838 1.00 97.81 93 ALA A O 1
ATOM 712 N N . PRO A 1 94 ? -9.181 13.792 -4.856 1.00 97.44 94 PRO A N 1
ATOM 713 C CA . PRO A 1 94 ? -9.201 13.921 -6.312 1.00 97.44 94 PRO A CA 1
ATOM 714 C C . PRO A 1 94 ? -8.111 13.078 -6.987 1.00 97.44 94 PRO A C 1
ATOM 716 O O . PRO A 1 94 ? -7.067 12.801 -6.398 1.00 97.44 94 PRO A O 1
ATOM 719 N N . GLN A 1 95 ? -8.322 12.680 -8.244 1.00 95.06 95 GLN A N 1
ATOM 720 C CA . GLN A 1 95 ? -7.358 11.850 -8.980 1.00 95.06 95 GLN A CA 1
ATOM 721 C C . GLN A 1 95 ? -5.967 12.501 -9.082 1.00 95.06 95 GLN A C 1
ATOM 723 O O . GLN A 1 95 ? -4.966 11.811 -8.898 1.00 95.06 95 GLN A O 1
ATOM 728 N N . SER A 1 96 ? -5.900 13.815 -9.320 1.00 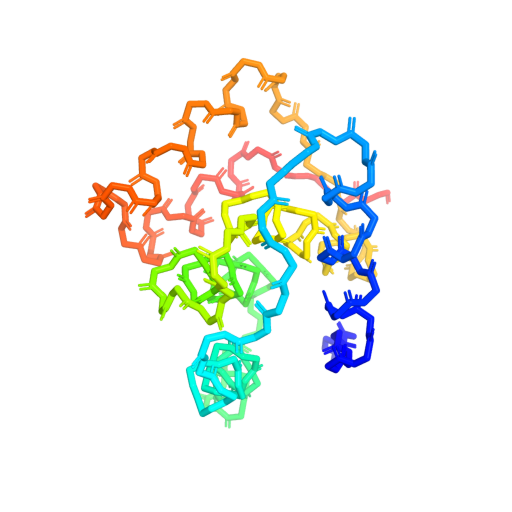96.12 96 SER A N 1
ATOM 729 C CA . SER A 1 96 ? -4.649 14.591 -9.357 1.00 96.12 96 SER A CA 1
ATOM 730 C C . SER A 1 96 ? -3.824 14.424 -8.083 1.00 96.12 96 SER A C 1
ATOM 732 O O . SER A 1 96 ? -2.607 14.229 -8.132 1.00 96.12 96 SER A O 1
ATOM 734 N N . ASP A 1 97 ? -4.505 14.447 -6.943 1.00 97.50 97 ASP A N 1
ATOM 735 C CA . ASP A 1 97 ? -3.884 14.426 -5.626 1.00 97.50 97 ASP A CA 1
ATOM 736 C C . ASP A 1 97 ? -3.390 13.016 -5.322 1.00 97.50 97 ASP A C 1
ATOM 738 O O . ASP A 1 97 ? -2.273 12.844 -4.850 1.00 97.50 97 ASP A O 1
ATOM 742 N N . ARG A 1 98 ? -4.164 11.987 -5.696 1.00 97.50 98 ARG A N 1
ATOM 743 C CA . ARG A 1 98 ? -3.733 10.582 -5.595 1.00 97.50 98 ARG A CA 1
ATOM 744 C C . ARG A 1 98 ? -2.449 10.327 -6.377 1.00 97.50 98 ARG A C 1
ATOM 746 O O . ARG A 1 98 ? -1.530 9.708 -5.844 1.00 97.50 98 ARG A O 1
ATOM 753 N N . VAL A 1 99 ? -2.386 10.806 -7.623 1.00 95.38 99 VAL A N 1
ATOM 754 C CA . VAL A 1 99 ? -1.206 10.649 -8.489 1.00 95.38 99 VAL A CA 1
ATOM 755 C C . VAL A 1 99 ? 0.000 11.344 -7.868 1.00 95.38 99 VAL A C 1
ATOM 757 O O . VAL A 1 99 ? 1.053 10.724 -7.731 1.00 95.38 99 VAL A O 1
ATOM 760 N N . THR A 1 100 ? -0.166 12.598 -7.445 1.00 97.31 100 THR A N 1
ATOM 761 C CA . THR A 1 100 ? 0.909 13.383 -6.822 1.00 97.31 100 THR A CA 1
ATOM 762 C C . THR A 1 100 ? 1.427 12.699 -5.559 1.00 97.31 100 THR A C 1
ATOM 764 O O . THR A 1 100 ? 2.628 12.475 -5.428 1.00 97.31 100 THR A O 1
ATOM 767 N N . THR A 1 101 ? 0.526 12.259 -4.680 1.00 98.25 101 THR A N 1
ATOM 768 C CA . THR A 1 101 ? 0.882 11.542 -3.453 1.00 98.25 101 THR A CA 1
ATOM 769 C C . THR A 1 101 ? 1.656 10.260 -3.749 1.00 98.25 101 THR A C 1
ATOM 771 O O . THR A 1 101 ? 2.703 10.028 -3.150 1.00 98.25 101 THR A O 1
ATOM 774 N N . TRP A 1 102 ? 1.212 9.430 -4.699 1.00 97.25 102 TRP A N 1
ATOM 775 C CA . TRP A 1 102 ? 1.923 8.181 -5.005 1.00 97.25 102 TRP A CA 1
ATOM 776 C C . TRP A 1 102 ? 3.293 8.390 -5.653 1.00 97.25 102 TRP A C 1
ATOM 778 O O . TRP A 1 102 ? 4.188 7.557 -5.481 1.00 97.25 102 TRP A O 1
ATOM 788 N N . LEU A 1 103 ? 3.484 9.503 -6.367 1.00 96.25 103 LEU A N 1
ATOM 789 C CA . LEU A 1 103 ? 4.804 9.911 -6.841 1.00 96.25 103 LEU A CA 1
ATOM 790 C C . LEU A 1 103 ? 5.723 10.268 -5.666 1.00 96.25 103 LEU A C 1
ATOM 792 O O . LEU A 1 103 ? 6.833 9.737 -5.611 1.00 96.25 103 LEU A O 1
ATOM 796 N N . SER A 1 104 ? 5.251 11.062 -4.701 1.00 97.62 104 SER A N 1
ATOM 797 C CA . SER A 1 104 ? 6.025 11.422 -3.503 1.00 97.62 104 SER A CA 1
ATOM 798 C C . SER A 1 104 ? 6.351 10.219 -2.614 1.00 97.62 104 SER A C 1
ATOM 800 O O . SER A 1 104 ? 7.481 10.090 -2.137 1.00 97.62 104 SER A O 1
ATOM 802 N N . ILE A 1 105 ? 5.419 9.271 -2.453 1.00 97.62 105 ILE A N 1
ATOM 803 C CA . ILE A 1 105 ? 5.687 8.001 -1.757 1.00 97.62 105 ILE A CA 1
ATOM 804 C C . ILE A 1 105 ? 6.831 7.262 -2.447 1.00 97.62 105 ILE A C 1
ATOM 806 O O . ILE A 1 105 ? 7.796 6.877 -1.797 1.00 97.62 105 ILE A O 1
ATOM 810 N N . ALA A 1 106 ? 6.763 7.081 -3.766 1.00 93.94 106 ALA A N 1
ATOM 811 C CA . ALA A 1 106 ? 7.790 6.349 -4.498 1.00 93.94 106 ALA A CA 1
ATOM 812 C C . ALA A 1 106 ? 9.154 7.056 -4.476 1.00 93.94 106 ALA A C 1
ATOM 814 O O . ALA A 1 106 ? 10.186 6.393 -4.348 1.00 93.94 106 ALA A O 1
ATOM 815 N N . ALA A 1 107 ? 9.159 8.390 -4.538 1.00 95.00 107 ALA A N 1
ATOM 816 C CA . ALA A 1 107 ? 10.356 9.213 -4.389 1.00 95.00 107 ALA A CA 1
ATOM 817 C C . ALA A 1 107 ? 10.979 9.100 -2.984 1.00 95.00 107 ALA A C 1
ATOM 819 O O . ALA A 1 107 ? 12.182 9.300 -2.824 1.00 95.00 107 ALA A O 1
ATOM 820 N N . GLY A 1 108 ? 10.208 8.668 -1.980 1.00 95.25 108 GLY A N 1
ATOM 821 C CA . GLY A 1 108 ? 10.655 8.574 -0.588 1.00 95.25 108 GLY A CA 1
ATOM 822 C C . GLY A 1 108 ? 10.552 9.898 0.160 1.00 95.25 108 GLY A C 1
ATOM 823 O O . GLY A 1 108 ? 11.225 10.083 1.166 1.00 95.25 108 GLY A O 1
ATOM 824 N N . GLU A 1 109 ? 9.722 10.810 -0.341 1.00 97.44 109 GLU A N 1
ATOM 825 C CA . GLU A 1 109 ? 9.436 12.111 0.268 1.00 97.44 109 GLU A CA 1
ATOM 826 C C . GLU A 1 109 ? 8.396 11.997 1.391 1.00 97.44 109 GLU A C 1
ATOM 828 O O . GLU A 1 109 ? 8.246 12.911 2.197 1.00 97.44 109 GLU A O 1
ATOM 833 N N . MET A 1 110 ? 7.680 10.870 1.447 1.00 97.62 110 MET A N 1
ATOM 834 C CA . MET A 1 110 ? 6.712 10.553 2.491 1.00 97.62 110 MET A CA 1
ATOM 835 C C . MET A 1 110 ? 7.113 9.268 3.210 1.00 97.62 110 MET A C 1
ATOM 837 O O . MET A 1 110 ? 7.317 8.224 2.583 1.00 97.62 110 MET A O 1
ATOM 841 N N . ASP A 1 111 ? 7.188 9.342 4.535 1.00 97.12 111 ASP A N 1
ATOM 842 C CA . ASP A 1 111 ? 7.265 8.166 5.393 1.00 97.12 111 ASP A CA 1
ATOM 843 C C . ASP A 1 111 ? 5.866 7.582 5.663 1.00 97.12 111 ASP A C 1
ATOM 845 O O . ASP A 1 111 ? 4.837 8.138 5.275 1.00 97.12 111 ASP A O 1
ATOM 849 N N . GLU A 1 112 ? 5.808 6.432 6.332 1.00 97.19 112 GLU A N 1
ATOM 850 C CA . GLU A 1 112 ? 4.532 5.782 6.652 1.00 97.19 112 GLU A CA 1
ATOM 851 C C . GLU A 1 112 ? 3.590 6.649 7.490 1.00 97.19 112 GLU A C 1
ATOM 853 O O . GLU A 1 112 ? 2.376 6.571 7.308 1.00 97.19 112 GLU A O 1
ATOM 858 N N . ALA A 1 113 ? 4.123 7.472 8.396 1.00 98.06 113 ALA A N 1
ATOM 859 C CA . ALA A 1 113 ? 3.305 8.326 9.249 1.00 98.06 113 ALA A CA 1
ATOM 860 C C . ALA A 1 113 ? 2.632 9.433 8.424 1.00 98.06 113 ALA A C 1
ATOM 862 O O . ALA A 1 113 ? 1.430 9.670 8.569 1.00 98.06 113 ALA A O 1
ATOM 863 N N . ALA A 1 114 ? 3.376 10.055 7.505 1.00 98.56 114 ALA A N 1
ATOM 864 C CA . ALA A 1 114 ? 2.857 11.036 6.561 1.00 98.56 114 ALA A CA 1
ATOM 865 C C . ALA A 1 114 ? 1.800 10.424 5.630 1.00 98.56 114 ALA A C 1
ATOM 867 O O . ALA A 1 114 ? 0.759 11.039 5.390 1.00 98.56 114 ALA A O 1
ATOM 868 N N . ILE A 1 115 ? 2.019 9.193 5.154 1.00 98.62 115 ILE A N 1
ATOM 869 C CA . ILE A 1 115 ? 1.037 8.472 4.332 1.00 98.62 115 ILE A CA 1
ATOM 870 C C . ILE A 1 115 ? -0.238 8.202 5.137 1.00 98.62 115 ILE A C 1
ATOM 872 O O . ILE A 1 115 ? -1.330 8.504 4.661 1.00 98.62 115 ILE A O 1
ATOM 876 N N . ALA A 1 116 ? -0.122 7.691 6.365 1.00 98.75 116 ALA A N 1
ATOM 877 C CA . ALA A 1 116 ? -1.275 7.413 7.221 1.00 98.75 116 ALA A CA 1
ATOM 878 C C . ALA A 1 116 ? -2.074 8.688 7.532 1.00 98.75 116 ALA A C 1
ATOM 880 O O . ALA A 1 116 ? -3.305 8.679 7.489 1.00 98.75 116 ALA A O 1
ATOM 881 N N . ALA A 1 117 ? -1.391 9.804 7.804 1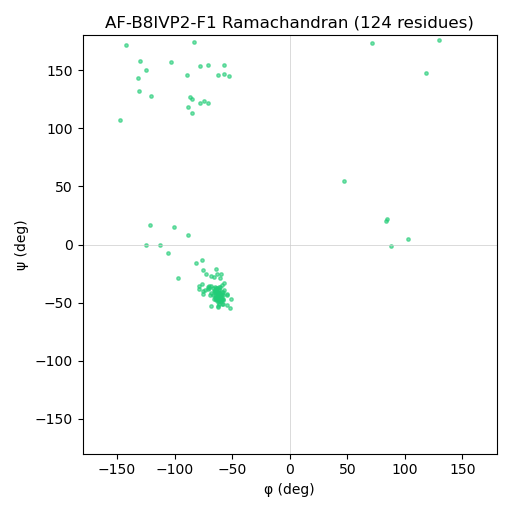.00 98.69 117 ALA A N 1
ATOM 882 C CA . ALA A 1 117 ? -2.026 11.103 8.009 1.00 98.69 117 ALA A CA 1
ATOM 883 C C . ALA A 1 117 ? -2.781 11.576 6.758 1.00 98.69 117 ALA A C 1
ATOM 885 O O . ALA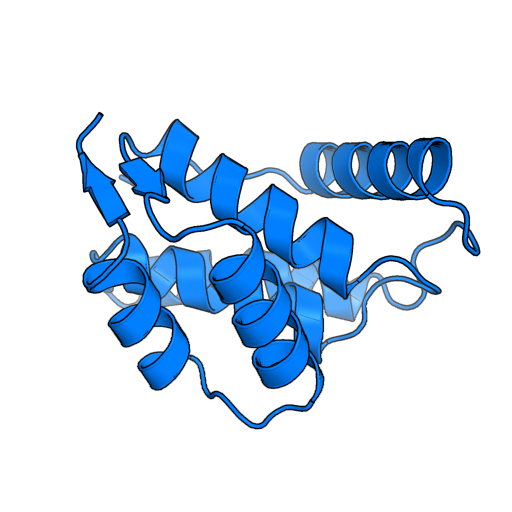 A 1 117 ? -3.936 11.996 6.861 1.00 98.69 117 ALA A O 1
ATOM 886 N N . TRP A 1 118 ? -2.167 11.451 5.579 1.00 98.69 118 TRP A N 1
ATOM 887 C CA . TRP A 1 118 ? -2.806 11.808 4.315 1.00 98.69 118 TRP A CA 1
ATOM 888 C C . TRP A 1 118 ? -4.030 10.935 4.026 1.00 98.69 118 TRP A C 1
ATOM 890 O O . TRP A 1 118 ? -5.085 11.464 3.673 1.00 98.69 118 TRP A O 1
ATOM 900 N N . LEU A 1 119 ? -3.925 9.617 4.232 1.00 98.69 119 LEU A N 1
ATOM 901 C CA . LEU A 1 119 ? -5.043 8.686 4.078 1.00 98.69 119 LEU A CA 1
ATOM 902 C C . LEU A 1 119 ? -6.189 9.048 5.021 1.00 98.69 119 LEU A C 1
ATOM 904 O O . LEU A 1 119 ? -7.329 9.130 4.573 1.00 98.69 119 LEU A O 1
ATOM 908 N N . ARG A 1 120 ? -5.896 9.354 6.288 1.00 98.38 120 ARG A N 1
ATOM 909 C CA . ARG A 1 120 ? -6.905 9.740 7.285 1.00 98.38 120 ARG A CA 1
ATOM 910 C C . ARG A 1 120 ? -7.655 11.019 6.908 1.00 98.38 120 ARG A C 1
ATOM 912 O O . ARG A 1 120 ? -8.852 11.110 7.150 1.00 98.38 120 ARG A O 1
ATOM 919 N N . ALA A 1 121 ? -6.975 11.985 6.292 1.00 98.38 121 ALA A N 1
ATOM 920 C CA . ALA A 1 121 ? -7.597 13.223 5.819 1.00 98.38 121 ALA A CA 1
ATOM 921 C C . ALA A 1 121 ? -8.438 13.037 4.542 1.00 98.38 121 ALA A C 1
ATOM 923 O O . ALA A 1 121 ? -9.314 13.850 4.259 1.00 98.38 121 ALA A O 1
ATOM 924 N N . ASN A 1 122 ? -8.171 11.982 3.769 1.00 98.44 122 ASN A N 1
ATOM 925 C CA . ASN A 1 122 ? -8.719 11.790 2.426 1.00 98.44 122 ASN A CA 1
ATOM 926 C C . ASN A 1 122 ? -9.526 10.502 2.269 1.00 98.44 122 ASN A C 1
ATOM 928 O O . ASN A 1 122 ? -9.753 10.062 1.145 1.00 98.44 122 ASN A O 1
ATOM 932 N N . THR A 1 123 ? -9.941 9.880 3.365 1.00 98.38 123 THR A N 1
ATOM 933 C CA . THR A 1 123 ? -10.679 8.617 3.355 1.00 98.38 123 THR A CA 1
ATOM 934 C C . THR A 1 123 ? -11.894 8.738 4.256 1.00 98.38 123 THR A C 1
ATOM 936 O O . THR A 1 123 ? -11.833 9.361 5.314 1.00 98.38 123 THR A O 1
ATOM 939 N N . ARG A 1 124 ? -13.002 8.113 3.858 1.00 97.94 124 ARG A N 1
ATOM 940 C CA . ARG A 1 124 ? -14.211 8.013 4.684 1.00 97.94 124 ARG A CA 1
ATOM 941 C C . ARG A 1 124 ? -14.707 6.569 4.766 1.00 97.94 124 ARG A C 1
ATOM 943 O O . ARG A 1 124 ? -14.399 5.790 3.860 1.00 97.94 124 ARG A O 1
ATOM 950 N N . PRO A 1 125 ? -15.495 6.217 5.795 1.00 97.75 125 PRO A N 1
ATOM 951 C CA . PRO A 1 125 ? -16.251 4.971 5.801 1.00 97.75 125 PRO A CA 1
ATOM 952 C C . PRO A 1 125 ? -17.191 4.881 4.590 1.00 97.75 125 PRO A C 1
ATOM 954 O O . PRO A 1 125 ? -17.685 5.912 4.105 1.00 97.75 125 PRO A O 1
ATOM 957 N N . ILE A 1 126 ? -17.395 3.660 4.095 1.00 95.19 126 ILE A N 1
ATOM 958 C CA . ILE A 1 126 ? -18.355 3.341 3.028 1.00 95.19 126 ILE A CA 1
ATOM 959 C C . ILE A 1 126 ? -19.780 3.490 3.548 1.00 95.19 126 ILE A C 1
ATOM 961 O O . ILE A 1 126 ? -20.073 2.957 4.641 1.00 95.19 126 ILE A O 1
#

Nearest PDB structures (foldseek):
  3k33-assembly1_A-2  TM=9.128E-01  e=2.695E-08  Punavirus P1
  3dd7-assembly1_A  TM=9.210E-01  e=4.016E-08  Punavirus P1
  3dd7-assembly2_C  TM=9.189E-01  e=7.102E-08  Punavirus P1
  3kh2-assembly2_C  TM=9.114E-01  e=3.309E-07  Punavirus P1
  4xi8-assembly2_F  TM=6.219E-01  e=3.712E-02  Bartonella clarridgeiae 73

Radius of gyration: 13.38 Å; Cα contacts (8 Å, |Δi|>4): 181; chains: 1; bounding box: 31×28×39 Å

InterPro domains:
  IPR003812 Fido domain [PF02661] (7-84)
  IPR003812 Fido domain [PS51459] (5-121)
  IPR006440 Death on curing protein [PIRSF018297] (1-123)
  IPR006440 Death on curing protein [PTHR39426] (4-125)
  IPR006440 Death on curing protein [TIGR01550] (5-120)
  IPR036597 Fido-like domain superfamily [SSF140931] (31-97)
  IPR053737 Type II TA System Toxin [G3DSA:1.20.120.1870] (4-125)